Protein AF-A0AAF1A0F5-F1 (afdb_monomer)

Structure (mmCIF, N/CA/C/O backbone):
data_AF-A0AAF1A0F5-F1
#
_entry.id   AF-A0AAF1A0F5-F1
#
loop_
_atom_site.group_PDB
_atom_site.id
_atom_site.type_symbol
_atom_site.label_atom_id
_atom_site.label_alt_id
_atom_site.label_comp_id
_atom_site.label_asym_id
_atom_site.label_entity_id
_atom_site.label_seq_id
_atom_site.pdbx_PDB_ins_code
_atom_site.Cartn_x
_atom_site.Cartn_y
_atom_site.Cartn_z
_atom_site.occupancy
_atom_site.B_iso_or_equiv
_atom_site.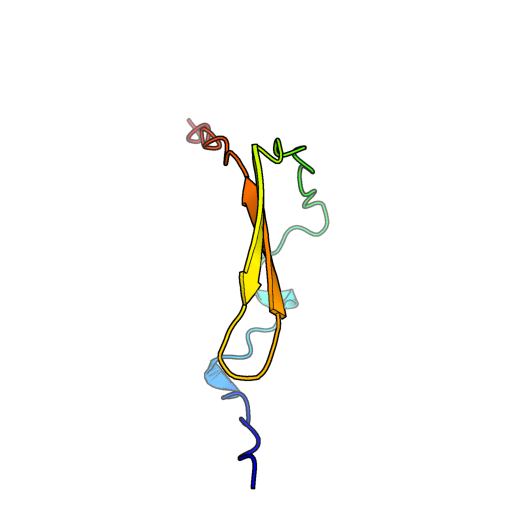auth_seq_id
_atom_site.auth_comp_id
_atom_site.auth_asym_id
_atom_site.auth_atom_id
_atom_site.pdbx_PDB_model_num
ATOM 1 N N . MET A 1 1 ? 19.404 -17.176 11.841 1.00 55.50 1 MET A N 1
ATOM 2 C CA . MET A 1 1 ? 20.345 -16.865 10.744 1.00 55.50 1 MET A CA 1
ATOM 3 C C . MET A 1 1 ? 19.528 -16.730 9.466 1.00 55.50 1 MET A C 1
ATOM 5 O O . MET A 1 1 ? 18.922 -17.713 9.056 1.00 55.50 1 MET A O 1
ATOM 9 N N . LEU A 1 2 ? 19.381 -15.518 8.921 1.00 56.00 2 LEU A N 1
ATOM 10 C CA . LEU A 1 2 ? 18.572 -15.287 7.716 1.00 56.00 2 LEU A CA 1
ATOM 11 C C . LEU A 1 2 ? 19.315 -15.846 6.499 1.00 56.00 2 LEU A C 1
ATOM 13 O O . LEU A 1 2 ? 20.471 -15.494 6.264 1.00 56.00 2 LEU A O 1
ATOM 17 N N . LYS A 1 3 ? 18.667 -16.741 5.749 1.00 66.25 3 LYS A N 1
ATOM 18 C CA . LYS A 1 3 ? 19.193 -17.220 4.469 1.00 66.25 3 LYS A CA 1
ATOM 19 C C . LYS A 1 3 ? 19.075 -16.071 3.470 1.00 66.25 3 LYS A C 1
ATOM 21 O O . LYS A 1 3 ? 17.988 -15.528 3.299 1.00 66.25 3 LYS A O 1
ATOM 26 N N . LYS A 1 4 ? 20.187 -15.680 2.842 1.00 65.81 4 LYS A N 1
ATOM 27 C CA . LYS A 1 4 ? 20.148 -14.743 1.717 1.00 65.81 4 LYS A CA 1
ATOM 28 C C . LYS A 1 4 ? 19.379 -15.423 0.587 1.00 65.81 4 LYS A C 1
ATOM 30 O O . LYS A 1 4 ? 19.805 -16.475 0.115 1.00 65.81 4 LYS A O 1
ATOM 35 N N . CYS A 1 5 ? 18.249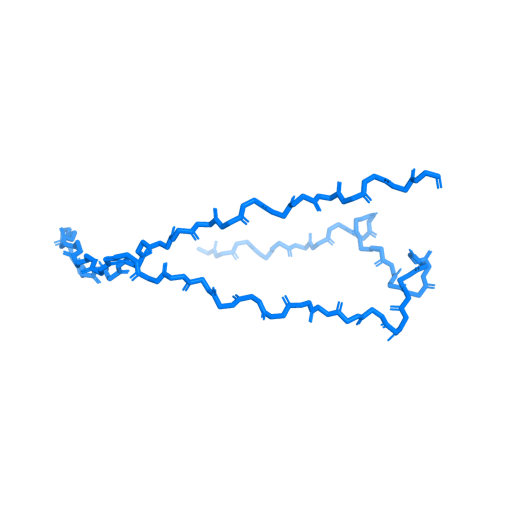 -14.849 0.188 1.00 65.00 5 CYS A N 1
ATOM 36 C CA . CYS A 1 5 ? 17.596 -15.224 -1.057 1.00 65.00 5 CYS A CA 1
ATOM 37 C C . CYS A 1 5 ? 18.512 -14.760 -2.188 1.00 65.00 5 CYS A C 1
ATOM 39 O O . CYS A 1 5 ? 18.623 -13.565 -2.452 1.00 65.00 5 CYS A O 1
ATOM 41 N N . ILE A 1 6 ? 19.233 -15.700 -2.789 1.00 69.75 6 ILE A N 1
ATOM 42 C CA . ILE A 1 6 ? 19.918 -15.466 -4.054 1.00 69.75 6 ILE A CA 1
ATOM 43 C C . ILE A 1 6 ? 18.801 -15.508 -5.092 1.00 69.75 6 ILE A C 1
ATOM 45 O O . ILE A 1 6 ? 18.166 -16.548 -5.251 1.00 69.75 6 ILE A O 1
ATOM 49 N N . GLY A 1 7 ? 18.484 -14.358 -5.692 1.00 69.00 7 GLY A N 1
ATOM 50 C CA . GLY A 1 7 ? 17.533 -14.309 -6.797 1.00 69.00 7 GLY A CA 1
ATOM 51 C C . GLY A 1 7 ? 18.021 -15.244 -7.894 1.00 69.00 7 GLY A C 1
ATOM 52 O O . GLY A 1 7 ? 19.193 -15.185 -8.265 1.00 69.00 7 GLY A O 1
ATOM 53 N N . ASP A 1 8 ? 17.153 -16.143 -8.348 1.00 68.38 8 ASP A N 1
ATOM 54 C CA . ASP A 1 8 ? 17.480 -17.043 -9.445 1.00 68.38 8 ASP A CA 1
ATOM 55 C C . ASP A 1 8 ? 17.749 -16.190 -10.698 1.00 68.38 8 ASP A C 1
ATOM 57 O O . ASP A 1 8 ? 16.855 -15.440 -11.105 1.00 68.38 8 ASP A O 1
ATOM 61 N N . PRO A 1 9 ? 18.950 -16.244 -11.303 1.00 65.38 9 PRO A N 1
ATOM 62 C CA . PRO A 1 9 ? 19.265 -15.468 -12.498 1.00 65.38 9 PRO A CA 1
ATOM 63 C C . PRO A 1 9 ? 18.341 -15.783 -13.681 1.00 65.38 9 PRO A C 1
ATOM 65 O O . PRO A 1 9 ? 18.217 -14.950 -14.571 1.00 65.38 9 PRO A O 1
ATOM 68 N N . VAL A 1 10 ? 17.639 -16.924 -13.677 1.00 64.19 10 VAL A N 1
ATOM 69 C CA . VAL A 1 10 ? 16.597 -17.241 -14.671 1.00 64.19 10 VAL A CA 1
ATOM 70 C C . VAL A 1 10 ? 15.393 -16.293 -14.568 1.00 64.19 10 VAL A C 1
ATOM 72 O O . VAL A 1 10 ? 14.708 -16.055 -15.559 1.00 64.19 10 VAL A O 1
ATOM 75 N N . TYR A 1 11 ? 15.134 -15.731 -13.385 1.00 63.91 11 TYR A N 1
ATOM 76 C CA . TYR A 1 11 ? 13.985 -14.860 -13.119 1.00 63.91 11 TYR A CA 1
ATOM 77 C C . TYR A 1 11 ? 14.336 -13.366 -13.112 1.00 63.91 11 TYR A C 1
ATOM 79 O O . TYR A 1 11 ? 13.452 -12.519 -12.973 1.00 63.91 11 TYR A O 1
ATOM 87 N N . ILE A 1 12 ? 15.621 -13.024 -13.249 1.00 69.56 12 ILE A N 1
ATOM 88 C CA . ILE A 1 12 ? 16.071 -11.638 -13.376 1.00 69.56 12 ILE A CA 1
ATOM 89 C C . ILE A 1 12 ? 15.971 -11.269 -14.854 1.00 69.56 12 ILE A C 1
ATOM 91 O O . ILE A 1 12 ? 16.892 -11.504 -15.631 1.00 69.56 12 ILE A O 1
ATOM 95 N N . ILE A 1 13 ? 14.822 -10.724 -15.248 1.00 72.12 13 ILE A N 1
ATOM 96 C CA . ILE A 1 13 ? 14.609 -10.251 -16.615 1.00 72.12 13 ILE A CA 1
ATOM 97 C C . ILE A 1 13 ? 15.184 -8.831 -16.729 1.00 72.12 13 ILE A C 1
ATOM 99 O O . ILE A 1 13 ? 14.752 -7.957 -15.970 1.00 72.12 13 ILE A O 1
ATOM 103 N N . PRO A 1 14 ? 16.142 -8.582 -17.644 1.00 74.19 14 PRO A N 1
ATOM 104 C CA . PRO A 1 14 ? 16.631 -7.236 -17.921 1.00 74.19 14 PRO A CA 1
ATOM 105 C C . PRO A 1 14 ? 15.481 -6.353 -18.403 1.00 74.19 14 PRO A C 1
ATOM 107 O O . PRO A 1 14 ? 14.717 -6.748 -19.291 1.00 74.19 14 PRO A O 1
ATOM 110 N N . LEU A 1 15 ? 15.355 -5.161 -17.824 1.00 70.25 15 LEU A N 1
ATOM 111 C CA . LEU A 1 15 ? 14.283 -4.222 -18.158 1.00 70.25 15 LEU A CA 1
ATOM 112 C C . LEU A 1 15 ? 14.368 -3.791 -19.631 1.00 70.25 15 LEU A C 1
ATOM 114 O O . LEU A 1 15 ? 13.347 -3.601 -20.287 1.00 70.25 15 LEU A O 1
ATOM 118 N N . GLU A 1 16 ? 15.590 -3.746 -20.162 1.00 70.81 16 GLU A N 1
ATOM 119 C CA . GLU A 1 16 ? 15.933 -3.373 -21.533 1.00 70.81 16 GLU A CA 1
ATOM 120 C C . GLU A 1 16 ? 15.302 -4.305 -22.583 1.00 70.81 16 GLU A C 1
ATOM 122 O O . GLU A 1 16 ? 15.045 -3.885 -23.708 1.00 70.81 16 GLU A O 1
ATOM 127 N N . GLY A 1 17 ? 15.035 -5.570 -22.236 1.00 66.88 17 GLY A N 1
ATOM 128 C CA . GLY A 1 17 ? 14.429 -6.558 -23.139 1.00 66.88 17 GLY A CA 1
ATOM 129 C C . GLY A 1 17 ? 12.914 -6.701 -22.993 1.00 66.88 17 GLY A C 1
ATOM 130 O O . GLY A 1 17 ? 12.287 -7.394 -23.792 1.00 66.88 17 GLY A O 1
ATOM 131 N N . LEU A 1 18 ? 12.321 -6.073 -21.973 1.00 75.81 18 LEU A N 1
ATOM 132 C CA . LEU A 1 18 ? 10.914 -6.264 -21.617 1.00 75.81 18 LEU A CA 1
ATOM 133 C C . LEU A 1 18 ? 9.965 -5.341 -22.407 1.00 75.81 18 LEU A C 1
ATOM 135 O O . LEU A 1 18 ? 8.750 -5.455 -22.269 1.00 75.81 18 LEU A O 1
ATOM 139 N N . GLY A 1 19 ? 10.503 -4.437 -23.239 1.00 69.12 19 GLY A N 1
ATOM 140 C CA . GLY A 1 19 ? 9.706 -3.492 -24.030 1.00 69.12 19 GLY A CA 1
ATOM 141 C C . GLY A 1 19 ? 8.870 -2.552 -23.158 1.00 69.12 19 GLY A C 1
ATOM 142 O O . GLY A 1 19 ? 7.755 -2.196 -23.534 1.00 69.12 19 GLY A O 1
ATOM 143 N N . VAL A 1 20 ? 9.373 -2.207 -21.969 1.00 75.00 20 VAL A N 1
ATOM 144 C CA . VAL A 1 20 ? 8.718 -1.243 -21.082 1.00 75.00 20 VAL A CA 1
ATOM 145 C C . VAL A 1 20 ? 8.880 0.132 -21.704 1.00 75.00 20 VAL A C 1
ATOM 147 O O . VAL A 1 20 ? 9.997 0.602 -21.901 1.00 75.00 20 VAL A O 1
ATOM 150 N N . ASP A 1 21 ? 7.756 0.748 -22.044 1.00 77.31 21 ASP A N 1
ATOM 151 C CA . ASP A 1 21 ? 7.734 2.086 -22.610 1.00 77.31 21 ASP A CA 1
ATOM 152 C C . ASP A 1 21 ? 8.269 3.093 -21.575 1.00 77.31 21 ASP A C 1
ATOM 154 O O . ASP A 1 21 ? 7.767 3.210 -20.456 1.00 77.31 21 ASP A O 1
ATOM 158 N N . GLU A 1 22 ? 9.334 3.805 -21.938 1.00 76.19 22 GLU A N 1
ATOM 159 C CA . GLU A 1 22 ? 9.963 4.824 -21.091 1.00 76.19 22 GLU A CA 1
ATOM 160 C C . GLU A 1 22 ? 9.026 6.015 -20.824 1.00 76.19 22 GLU A C 1
ATOM 162 O O . GLU A 1 22 ? 9.242 6.775 -19.882 1.00 76.19 22 GLU A O 1
ATOM 167 N N . SER A 1 23 ? 7.967 6.167 -21.627 1.00 80.25 23 SER A N 1
AT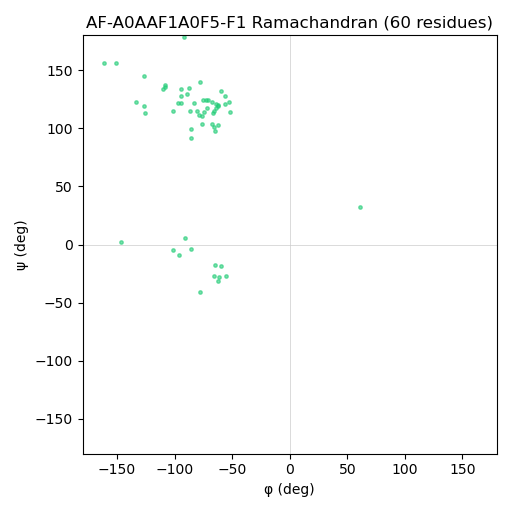OM 168 C CA . SER A 1 23 ? 6.927 7.184 -21.467 1.00 80.25 23 SER A CA 1
ATOM 169 C C . SER A 1 23 ? 5.733 6.732 -20.621 1.00 80.25 23 SER A C 1
ATOM 171 O O . SER A 1 23 ? 4.762 7.483 -20.476 1.00 80.25 23 SER A O 1
ATOM 173 N N . LEU A 1 24 ? 5.796 5.535 -20.019 1.00 79.94 24 LEU A N 1
ATOM 174 C CA . LEU A 1 24 ? 4.774 5.089 -19.077 1.00 79.94 24 LEU A CA 1
ATOM 175 C C . LEU A 1 24 ? 4.624 6.102 -17.943 1.00 79.94 24 LEU A C 1
ATOM 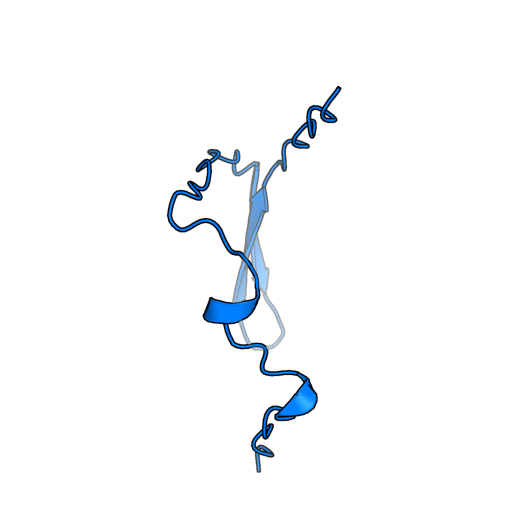177 O O . LEU A 1 24 ? 5.547 6.368 -17.173 1.00 79.94 24 LEU A O 1
ATOM 181 N N . SER A 1 25 ? 3.412 6.629 -17.821 1.00 78.31 25 SER A N 1
ATOM 182 C CA . SER A 1 25 ? 2.999 7.457 -16.699 1.00 78.31 25 SER A CA 1
ATOM 183 C C . SER A 1 25 ? 2.024 6.666 -15.838 1.00 78.31 25 SER A C 1
ATOM 185 O O . SER A 1 25 ? 1.130 5.983 -16.341 1.00 78.31 25 SER A O 1
ATOM 187 N N . TYR A 1 26 ? 2.219 6.729 -14.524 1.00 78.56 26 TYR A N 1
ATOM 188 C CA . TYR A 1 26 ? 1.251 6.206 -13.570 1.00 78.56 26 TYR A CA 1
ATOM 189 C C . TYR A 1 26 ? 0.232 7.299 -13.271 1.00 78.56 26 TYR A C 1
ATOM 191 O O . TYR A 1 26 ? 0.601 8.446 -13.019 1.00 78.56 26 TYR A O 1
ATOM 199 N N . GLU A 1 27 ? -1.048 6.941 -13.278 1.00 79.06 27 GLU A N 1
ATOM 200 C CA . GLU A 1 27 ? -2.086 7.824 -12.764 1.00 79.06 27 GLU A CA 1
ATOM 201 C C . GLU A 1 27 ? -2.112 7.711 -11.236 1.00 79.06 27 GLU A C 1
ATOM 203 O O . GLU A 1 27 ? -2.405 6.651 -10.674 1.00 79.06 27 GLU A O 1
ATOM 208 N N . GLU A 1 28 ? -1.781 8.803 -10.549 1.00 75.38 28 GLU A N 1
ATOM 209 C CA . GLU A 1 28 ? -1.968 8.894 -9.105 1.00 75.38 28 GLU A CA 1
ATOM 210 C C . GLU A 1 28 ? -3.449 9.133 -8.808 1.00 75.38 28 GLU A C 1
ATOM 212 O O . GLU A 1 28 ? -3.974 10.234 -8.971 1.00 75.38 28 GLU A O 1
ATOM 217 N N . ILE A 1 29 ? -4.142 8.086 -8.363 1.00 75.00 29 ILE A N 1
ATOM 218 C CA . ILE A 1 29 ? -5.544 8.194 -7.959 1.00 75.00 29 ILE A CA 1
ATOM 219 C C . ILE A 1 29 ? -5.605 8.416 -6.456 1.00 75.00 29 ILE A C 1
ATOM 221 O O . ILE A 1 29 ? -5.160 7.581 -5.667 1.00 75.00 29 ILE A O 1
ATOM 225 N N . LEU A 1 30 ? -6.228 9.523 -6.054 1.00 72.81 30 LEU A N 1
ATOM 226 C CA . LEU A 1 30 ? -6.564 9.755 -4.657 1.00 72.81 30 LEU A CA 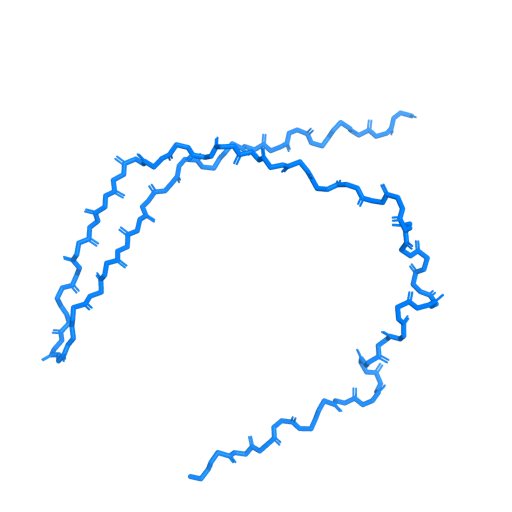1
ATOM 227 C C . LEU A 1 30 ? -7.620 8.737 -4.218 1.00 72.81 30 LEU A C 1
ATOM 229 O O . LEU A 1 30 ? -8.763 8.747 -4.684 1.00 72.81 30 LEU A O 1
ATOM 233 N N . VAL A 1 31 ? -7.218 7.842 -3.318 1.00 75.19 31 VAL A N 1
ATOM 234 C CA . VAL A 1 31 ? -8.102 6.844 -2.720 1.00 75.19 31 VAL A CA 1
ATOM 235 C C . VAL A 1 31 ? -8.629 7.393 -1.401 1.00 75.19 31 VAL A C 1
ATOM 237 O O . VAL A 1 31 ? -7.863 7.837 -0.548 1.00 75.19 31 VAL A O 1
ATOM 240 N N . GLU A 1 32 ? -9.948 7.377 -1.238 1.00 81.69 32 GLU A N 1
ATOM 241 C CA . GLU A 1 32 ? -10.586 7.834 -0.009 1.00 81.69 32 GLU A CA 1
ATOM 242 C C . GLU A 1 32 ? -10.235 6.885 1.144 1.00 81.69 32 GLU A C 1
ATOM 244 O O . GLU A 1 32 ? -10.481 5.674 1.067 1.00 81.69 32 GLU A O 1
ATOM 249 N N . ILE A 1 33 ? -9.641 7.441 2.203 1.00 83.44 33 ILE A N 1
ATOM 250 C CA . ILE A 1 33 ? -9.377 6.723 3.450 1.00 83.44 33 ILE A CA 1
ATOM 251 C C . ILE A 1 33 ? -10.692 6.684 4.222 1.00 83.44 33 ILE A C 1
ATOM 253 O O . ILE A 1 33 ? -11.178 7.713 4.683 1.00 83.44 33 ILE A O 1
ATOM 257 N N . LEU A 1 34 ? -11.267 5.493 4.348 1.00 85.06 34 LEU A N 1
ATOM 258 C CA . LEU A 1 34 ? -12.552 5.293 5.010 1.00 85.06 34 LEU A CA 1
ATOM 259 C C . LEU A 1 34 ? -12.420 5.325 6.529 1.00 85.06 34 LEU A C 1
ATOM 261 O O . LEU A 1 34 ? -13.291 5.845 7.218 1.00 85.06 34 LEU A O 1
ATOM 265 N N . ASP A 1 35 ? -11.360 4.714 7.051 1.00 87.69 35 ASP A N 1
ATOM 266 C CA . ASP A 1 35 ? -11.170 4.569 8.489 1.00 87.69 35 ASP A CA 1
ATOM 267 C C . ASP A 1 35 ? -9.710 4.255 8.819 1.00 87.69 35 ASP A C 1
ATOM 269 O O . ASP A 1 35 ? -8.977 3.687 8.004 1.00 87.69 35 ASP A O 1
ATOM 273 N N . ARG A 1 36 ? -9.299 4.582 10.043 1.00 89.38 36 ARG A N 1
ATOM 274 C CA . ARG A 1 36 ? -7.989 4.237 10.590 1.00 89.38 36 ARG A CA 1
ATOM 275 C C . ARG A 1 36 ? -8.173 3.513 11.912 1.00 89.38 36 ARG A C 1
ATOM 277 O O . ARG A 1 36 ? -8.560 4.107 12.913 1.00 89.38 36 ARG A O 1
ATOM 284 N N . GLN A 1 37 ? -7.811 2.237 11.935 1.00 92.00 37 GLN A N 1
ATOM 285 C CA . GLN A 1 37 ? -7.931 1.399 13.124 1.00 92.00 37 GLN A CA 1
ATOM 286 C C . GLN A 1 37 ? -6.564 1.064 13.695 1.00 92.00 37 GLN A C 1
ATOM 288 O O . GLN A 1 37 ? -5.666 0.638 12.975 1.00 92.00 37 GLN A O 1
ATOM 293 N N . VAL A 1 38 ? -6.414 1.197 15.012 1.00 92.62 38 VAL A N 1
ATOM 294 C CA . VAL A 1 38 ? -5.216 0.741 15.723 1.00 92.62 38 VAL A CA 1
ATOM 295 C C . VAL A 1 38 ? -5.526 -0.583 16.404 1.00 92.62 38 VAL A C 1
ATOM 297 O O . VAL A 1 38 ? -6.354 -0.659 17.311 1.00 92.62 38 VAL A O 1
ATOM 300 N N . LYS A 1 39 ? -4.853 -1.646 15.969 1.00 93.12 39 LYS A N 1
ATOM 301 C CA . LYS A 1 39 ? -4.972 -2.983 16.549 1.00 93.12 39 LYS A CA 1
ATOM 302 C C . LYS A 1 39 ? -3.840 -3.214 17.536 1.00 93.12 39 LYS A C 1
ATOM 304 O O . LYS A 1 39 ? -2.664 -3.170 17.174 1.00 93.12 39 LYS A O 1
ATOM 309 N N . ARG A 1 40 ? -4.198 -3.501 18.787 1.00 95.38 40 ARG A N 1
ATOM 310 C CA . ARG A 1 40 ? -3.242 -3.916 19.819 1.00 95.38 40 ARG A CA 1
ATOM 311 C C . ARG A 1 40 ? -3.045 -5.427 19.737 1.00 95.38 40 ARG A C 1
ATOM 313 O O . ARG A 1 40 ? -3.975 -6.198 19.954 1.00 95.38 40 ARG A O 1
ATOM 320 N N . LEU A 1 41 ? -1.832 -5.840 19.400 1.00 93.56 41 LEU A N 1
ATOM 321 C CA . LEU A 1 41 ? -1.367 -7.219 19.486 1.00 93.56 41 LEU A CA 1
ATOM 322 C C . LEU A 1 41 ? -0.702 -7.453 20.848 1.00 93.56 41 LEU A C 1
ATOM 324 O O . LEU A 1 41 ? -0.561 -6.542 21.661 1.00 93.56 41 LEU A O 1
ATOM 328 N N . ARG A 1 42 ? -0.244 -8.684 21.090 1.00 93.31 42 ARG A N 1
ATOM 329 C CA . ARG A 1 42 ? 0.334 -9.112 22.376 1.00 93.31 42 ARG A CA 1
ATOM 330 C C . ARG A 1 42 ? 1.513 -8.250 22.860 1.00 93.31 42 ARG A C 1
ATOM 332 O O . ARG A 1 42 ? 1.779 -8.195 24.053 1.00 93.31 42 ARG A O 1
ATOM 339 N N . ASN A 1 43 ? 2.239 -7.623 21.942 1.00 95.75 43 ASN A N 1
ATOM 340 C CA . ASN A 1 43 ? 3.493 -6.918 22.207 1.00 95.75 43 ASN A CA 1
ATOM 341 C C . ASN A 1 43 ? 3.715 -5.685 21.314 1.00 95.75 43 ASN A C 1
ATOM 343 O O . ASN A 1 43 ? 4.768 -5.059 21.408 1.00 95.75 43 ASN A O 1
ATOM 347 N N . LYS A 1 44 ? 2.763 -5.341 20.438 1.00 95.88 44 LYS A N 1
ATOM 348 C CA . LYS A 1 44 ? 2.859 -4.194 19.521 1.00 95.88 44 LYS A CA 1
ATOM 349 C C . LYS A 1 44 ? 1.483 -3.629 19.207 1.00 95.88 44 LYS 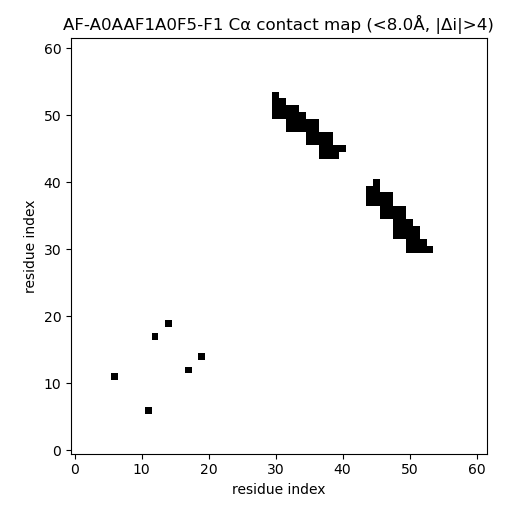A C 1
ATOM 351 O O . LYS A 1 44 ? 0.496 -4.356 19.242 1.00 95.88 44 LYS A O 1
ATOM 356 N N . GLU A 1 45 ? 1.444 -2.363 18.825 1.00 95.88 45 GLU A N 1
ATOM 357 C CA . GLU A 1 45 ? 0.264 -1.729 18.242 1.00 95.88 45 GLU A CA 1
ATOM 358 C C . GLU A 1 45 ? 0.518 -1.493 16.756 1.00 95.88 45 GLU A C 1
ATOM 360 O O . GLU A 1 45 ? 1.623 -1.119 16.362 1.00 95.88 45 GLU A O 1
ATOM 365 N N . VAL A 1 46 ? -0.488 -1.766 15.930 1.00 95.06 46 VA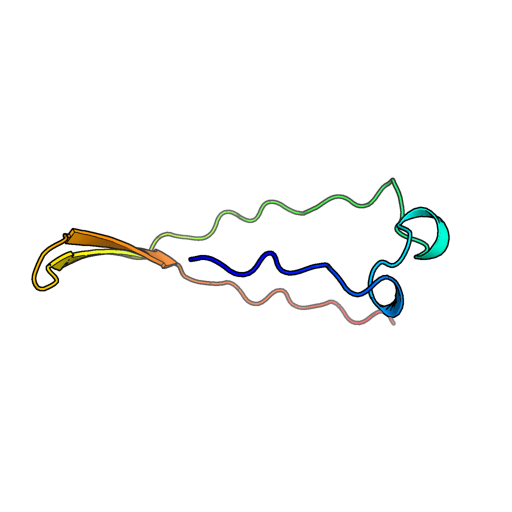L A N 1
ATOM 366 C CA . VAL A 1 46 ? -0.408 -1.636 14.475 1.00 95.06 46 VAL A CA 1
ATOM 367 C C . VAL A 1 46 ? -1.564 -0.763 14.017 1.00 95.06 46 VAL A C 1
ATOM 369 O O . VAL A 1 46 ? -2.722 -1.114 14.236 1.00 95.06 46 VAL A O 1
ATOM 372 N N . ALA A 1 47 ? -1.251 0.371 13.393 1.00 94.12 47 ALA A N 1
ATOM 373 C CA . ALA A 1 47 ? -2.242 1.171 12.686 1.00 94.12 47 ALA A CA 1
ATOM 374 C C . ALA A 1 47 ? -2.534 0.532 11.322 1.00 94.12 47 ALA A C 1
ATOM 376 O O . ALA A 1 47 ? -1.636 0.010 10.662 1.00 94.12 47 ALA A O 1
ATOM 377 N N . SER A 1 48 ? -3.799 0.529 10.927 1.00 89.12 48 SER A N 1
ATOM 378 C CA . SER A 1 48 ? -4.259 0.060 9.628 1.00 89.12 48 SER A CA 1
ATOM 379 C C . SER A 1 48 ? -5.232 1.080 9.063 1.00 89.12 48 SER A C 1
ATOM 381 O O . SER A 1 48 ? -6.240 1.393 9.697 1.00 89.12 48 SER A O 1
ATOM 383 N N . GLU A 1 49 ? -4.927 1.585 7.877 1.00 89.00 49 GLU A N 1
ATOM 384 C CA . GLU A 1 49 ? -5.831 2.408 7.090 1.00 89.00 49 GLU A CA 1
ATOM 385 C C . GLU A 1 49 ? -6.684 1.519 6.176 1.00 89.00 49 GLU A C 1
ATOM 387 O O . GLU A 1 49 ? -6.174 0.673 5.441 1.00 89.00 49 GLU A O 1
ATOM 392 N N . ASN A 1 50 ? -7.997 1.720 6.213 1.00 84.00 50 ASN A N 1
ATOM 393 C CA . ASN A 1 50 ? -8.925 1.146 5.250 1.00 84.00 50 ASN A CA 1
ATOM 394 C C . ASN A 1 50 ? -9.172 2.168 4.143 1.00 84.00 50 ASN A C 1
ATOM 396 O O . ASN A 1 50 ? -9.450 3.334 4.422 1.00 84.00 50 ASN A O 1
ATOM 400 N N . PHE A 1 51 ? -9.122 1.726 2.891 1.00 84.50 51 PHE A N 1
ATOM 401 C CA . PHE A 1 51 ? -9.323 2.582 1.728 1.00 84.50 51 PHE A CA 1
ATOM 402 C C . PHE A 1 51 ? -10.401 2.011 0.805 1.00 84.50 51 PHE A C 1
ATOM 404 O O . PHE A 1 51 ? -10.523 0.792 0.649 1.00 84.50 51 PHE A O 1
ATOM 411 N N . LEU A 1 52 ? -11.182 2.887 0.172 1.00 80.88 52 LEU A N 1
ATOM 412 C CA . LEU A 1 52 ? -12.151 2.478 -0.843 1.00 80.88 52 LEU A CA 1
ATOM 413 C C . LEU A 1 52 ? -11.472 2.381 -2.207 1.00 80.88 52 LEU A C 1
ATOM 415 O O . LEU A 1 52 ? -11.306 3.381 -2.902 1.00 80.88 52 LEU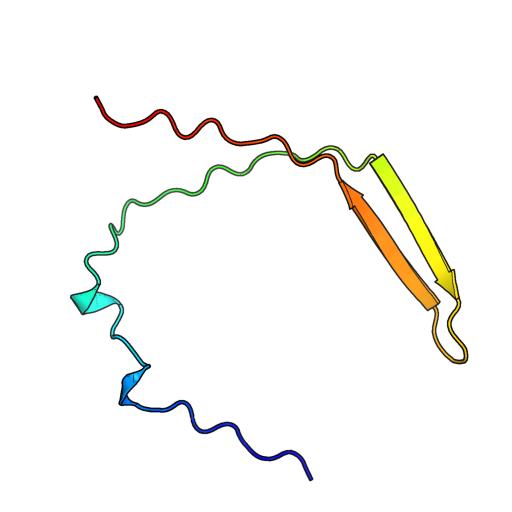 A O 1
ATOM 419 N N . TRP A 1 53 ? -11.110 1.171 -2.625 1.00 79.75 53 TRP A N 1
ATOM 420 C CA . TRP A 1 53 ? -10.476 0.981 -3.926 1.00 79.75 53 TRP A CA 1
ATOM 421 C C . TRP A 1 53 ? -11.494 1.123 -5.066 1.00 79.75 53 TRP A C 1
ATOM 423 O O . TRP A 1 53 ? -12.410 0.306 -5.206 1.00 79.75 53 TRP A O 1
ATOM 433 N N . ARG A 1 54 ? -11.346 2.159 -5.902 1.00 72.62 54 ARG A N 1
ATOM 434 C CA . ARG A 1 54 ? -12.152 2.301 -7.121 1.00 72.62 54 ARG A CA 1
ATOM 435 C C . ARG A 1 54 ? -11.625 1.324 -8.166 1.00 72.62 54 ARG A C 1
ATOM 437 O O . ARG A 1 54 ? -10.447 1.350 -8.504 1.00 72.62 54 ARG A O 1
ATOM 444 N N . LYS A 1 55 ? -12.495 0.456 -8.690 1.00 70.25 55 LYS A N 1
ATOM 445 C CA . LYS A 1 55 ? -12.134 -0.413 -9.815 1.00 70.25 55 LYS A CA 1
ATOM 446 C C . LYS A 1 55 ? -11.789 0.465 -11.013 1.00 70.25 55 LYS A C 1
ATOM 448 O O . LYS A 1 55 ? -12.656 1.187 -11.503 1.00 70.25 55 LYS A O 1
ATOM 453 N N . HIS A 1 56 ? -10.556 0.369 -11.498 1.00 65.12 56 HIS A N 1
ATOM 454 C CA . HIS A 1 56 ? -10.223 0.904 -12.807 1.00 65.12 56 HIS A CA 1
ATOM 455 C C . HIS A 1 56 ? -11.003 0.090 -13.840 1.00 65.12 56 HIS A C 1
ATOM 457 O O . HIS A 1 56 ? -10.793 -1.117 -13.979 1.00 65.12 56 HIS A O 1
ATOM 463 N N . LEU A 1 57 ? -11.940 0.724 -14.543 1.00 61.25 57 LEU A N 1
ATOM 464 C CA . LEU A 1 57 ? -12.440 0.158 -15.787 1.00 61.25 57 LEU A CA 1
ATOM 465 C C . LEU A 1 57 ? -11.253 0.183 -16.746 1.00 61.25 57 LEU A C 1
ATOM 467 O O . LEU A 1 57 ? -10.897 1.237 -17.270 1.00 61.25 57 LEU A O 1
ATOM 471 N N . VAL A 1 58 ? -10.597 -0.963 -16.925 1.00 62.56 58 VAL A N 1
ATOM 472 C CA . VAL A 1 58 ? -9.682 -1.149 -18.047 1.00 62.56 58 VAL A CA 1
ATOM 473 C C . VAL A 1 58 ? -10.557 -1.006 -19.281 1.00 62.56 58 VAL A C 1
ATOM 475 O O . VAL A 1 58 ? -11.371 -1.880 -19.580 1.00 62.56 58 VAL A O 1
ATOM 478 N N . LYS A 1 59 ? -10.471 0.149 -19.942 1.00 59.06 59 LYS A N 1
ATOM 479 C CA . LYS A 1 59 ? -11.117 0.357 -21.230 1.00 59.06 59 LYS A CA 1
ATOM 480 C C . LYS A 1 59 ? -10.421 -0.602 -2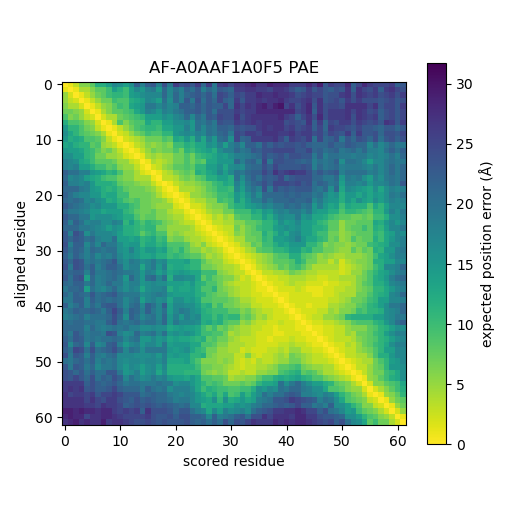2.186 1.00 59.06 59 LYS A C 1
ATOM 482 O O . LYS A 1 59 ? -9.300 -0.340 -22.603 1.00 59.06 59 LYS A O 1
ATOM 487 N N . GLY A 1 60 ? -11.044 -1.758 -22.413 1.00 52.22 60 GLY A N 1
ATOM 488 C CA . GLY A 1 60 ? -10.536 -2.758 -23.338 1.00 52.22 60 GLY A CA 1
ATOM 489 C C . GLY A 1 60 ? -10.278 -2.084 -24.676 1.00 52.22 60 GLY A C 1
ATOM 490 O O . GLY A 1 60 ? -11.171 -1.428 -25.216 1.00 52.22 60 GLY A O 1
ATOM 491 N N . SER A 1 61 ? -9.039 -2.182 -25.144 1.00 47.94 61 SER A N 1
ATOM 492 C CA . SER A 1 61 ? -8.626 -1.740 -26.466 1.00 47.94 61 SER A CA 1
ATOM 493 C C . SER A 1 61 ? -9.577 -2.367 -27.483 1.00 47.94 61 SER A C 1
ATOM 495 O O . SER A 1 61 ? -9.658 -3.592 -27.577 1.00 47.94 61 SER A O 1
ATOM 497 N N . THR A 1 62 ? -10.361 -1.527 -28.153 1.00 41.66 62 THR A N 1
ATOM 498 C CA . THR A 1 62 ? -11.063 -1.895 -29.388 1.00 41.66 62 THR A CA 1
ATOM 499 C C . THR A 1 62 ? -10.053 -1.961 -30.519 1.00 41.66 62 THR A C 1
ATOM 501 O O . THR A 1 62 ? -9.146 -1.096 -30.517 1.00 41.66 62 THR A O 1
#

Solvent-accessible surface area (backbone atoms only — not comparable to full-atom values): 4567 Å² total; per-residue (Å²): 133,86,78,80,82,74,76,57,72,90,73,62,72,61,67,88,77,66,75,69,64,90,81,71,75,80,84,86,73,89,62,53,72,75,47,77,47,74,47,76,55,101,87,51,75,44,79,44,77,42,64,57,82,77,81,76,78,76,76,71,84,126

pLDDT: mean 75.88, std 12.74, range [41.66, 95.88]

Nearest PDB structures (foldseek):
  2fdo-assembly1_A  TM=3.554E-01  e=2.291E+00  Archaeoglobus fulgidus DSM 4304
  8iyj-assembly1_Q1  TM=2.905E-01  e=4.735E+00  Mus musculus
  8to0-assembly1_A1  TM=3.605E-01  e=7.514E+00  Mus musculus
  7rro-assembly1_E1  TM=3.544E-01  e=9.784E+00  Bos taurus

Mean predicted aligned error: 14.0 Å

Sequence (62 aa):
MLKKCIGDPVYIIPLEGLGVDESLSYEEILVEILDRQVKRLRNKEVASENFLWRKHLVKGST

Organism: Solanum verrucosum (NCBI:txid315347)

Radius of gyration: 19.98 Å; Cα contacts (8 Å, |Δi|>4): 40; chains: 1; bounding box: 33×27×52 Å

Secondary structure (DSSP, 8-state):
-PPP----TTT---GGGTT--TT---------EEEEEEEE-SS-EEEEEEE-----------

Foldseek 3Di:
DDDPPPPDPVPPDPPVPVPPDPPDDDDDDDWDFPDWDWDDDPPDIDIDTDTDDDDPPPPPDD